Protein AF-G9QNK4-F1 (afdb_monomer_lite)

Structure (mmCIF, N/CA/C/O backbone):
data_AF-G9QNK4-F1
#
_entry.id   AF-G9QNK4-F1
#
loop_
_atom_site.group_PDB
_atom_site.id
_atom_site.type_symbol
_atom_site.label_atom_id
_atom_site.label_alt_id
_atom_site.label_comp_id
_atom_site.label_asym_id
_atom_site.label_entity_id
_atom_site.label_seq_id
_atom_site.pdbx_PDB_ins_code
_atom_site.Cartn_x
_atom_site.Cartn_y
_atom_site.Cartn_z
_atom_site.occupancy
_atom_site.B_iso_or_equiv
_atom_site.auth_seq_id
_atom_site.auth_comp_id
_atom_site.auth_asym_id
_atom_site.auth_atom_id
_atom_site.pdbx_PDB_model_num
ATOM 1 N N . MET A 1 1 ? -9.791 -6.937 -5.117 1.00 62.09 1 MET A N 1
ATOM 2 C CA . MET A 1 1 ? -9.803 -6.153 -3.860 1.00 62.09 1 MET A CA 1
ATOM 3 C C . MET A 1 1 ? -9.198 -6.998 -2.752 1.00 62.09 1 MET A C 1
ATOM 5 O O . MET A 1 1 ? -9.701 -8.090 -2.509 1.00 62.09 1 MET A O 1
ATOM 9 N N . ALA A 1 2 ? -8.131 -6.524 -2.109 1.00 73.69 2 ALA A N 1
ATOM 10 C CA . ALA A 1 2 ? -7.594 -7.170 -0.916 1.00 73.69 2 ALA A CA 1
ATOM 11 C C . ALA A 1 2 ? -8.567 -6.972 0.258 1.00 73.69 2 ALA A C 1
ATOM 13 O O . ALA A 1 2 ? -9.062 -5.866 0.471 1.00 73.69 2 ALA A O 1
ATOM 14 N N . LYS A 1 3 ? -8.877 -8.034 1.006 1.00 76.88 3 LYS A N 1
ATOM 15 C CA . LYS A 1 3 ? -9.745 -7.961 2.191 1.00 76.88 3 LYS A CA 1
ATOM 16 C C . LYS A 1 3 ? -8.883 -8.001 3.448 1.00 76.88 3 LYS A C 1
ATOM 18 O O . LYS A 1 3 ? -8.100 -8.928 3.614 1.00 76.88 3 LYS A O 1
ATOM 23 N N . GLY A 1 4 ? -9.057 -7.033 4.346 1.00 84.06 4 GLY A N 1
ATOM 24 C CA . GLY A 1 4 ? -8.392 -7.036 5.649 1.00 84.06 4 GLY A CA 1
ATOM 25 C C . GLY A 1 4 ? -7.964 -5.653 6.120 1.00 84.06 4 GLY A C 1
ATOM 26 O O . GLY A 1 4 ? -8.339 -4.636 5.543 1.00 84.06 4 GLY A O 1
ATOM 27 N N . SER A 1 5 ? -7.192 -5.636 7.201 1.00 92.00 5 SER A N 1
ATOM 28 C CA . SER A 1 5 ? -6.564 -4.433 7.744 1.00 92.00 5 SER A CA 1
ATOM 29 C C . SER A 1 5 ? -5.052 -4.501 7.590 1.00 92.00 5 SER A C 1
ATOM 31 O O . SER A 1 5 ? -4.467 -5.559 7.814 1.00 92.00 5 SER A O 1
ATOM 33 N N . THR A 1 6 ? -4.419 -3.365 7.326 1.00 94.94 6 THR A N 1
ATOM 34 C CA . THR A 1 6 ? -2.966 -3.221 7.229 1.00 94.94 6 THR A CA 1
ATOM 35 C C . THR A 1 6 ? -2.413 -2.579 8.496 1.00 94.94 6 THR A C 1
ATOM 37 O O . THR A 1 6 ? -3.020 -1.678 9.082 1.00 94.94 6 THR A O 1
ATOM 40 N N . ASP A 1 7 ? -1.231 -3.016 8.927 1.00 94.75 7 ASP A N 1
ATOM 41 C CA . ASP A 1 7 ? -0.495 -2.310 9.972 1.00 94.75 7 ASP A CA 1
ATOM 42 C C . ASP A 1 7 ? 0.061 -0.986 9.428 1.00 94.75 7 ASP A C 1
ATOM 44 O O . ASP A 1 7 ? 1.139 -0.933 8.835 1.00 94.75 7 ASP A O 1
ATOM 48 N N . LEU A 1 8 ? -0.682 0.098 9.657 1.00 95.81 8 LEU A N 1
ATOM 49 C CA . LEU A 1 8 ? -0.311 1.442 9.212 1.00 95.81 8 LEU A CA 1
ATOM 50 C C . LEU A 1 8 ? 0.865 2.057 9.995 1.00 95.81 8 LEU A C 1
ATOM 52 O O . LEU A 1 8 ? 1.225 3.203 9.728 1.00 95.81 8 LEU A O 1
ATOM 56 N N . ARG A 1 9 ? 1.483 1.335 10.943 1.00 95.00 9 ARG A N 1
ATOM 57 C CA . ARG A 1 9 ? 2.755 1.752 11.566 1.00 95.00 9 ARG A CA 1
ATOM 58 C C . ARG A 1 9 ? 3.948 1.591 10.621 1.00 95.00 9 ARG A C 1
ATOM 60 O O . ARG A 1 9 ? 4.982 2.201 10.867 1.00 95.00 9 ARG A O 1
ATOM 67 N N . LYS A 1 10 ? 3.810 0.813 9.539 1.00 94.88 10 LYS A N 1
ATOM 68 C CA . LYS A 1 10 ? 4.815 0.733 8.470 1.00 94.88 10 LYS A CA 1
ATOM 69 C C . LYS A 1 10 ? 5.002 2.098 7.795 1.00 94.88 10 LYS A C 1
ATOM 71 O O . LYS A 1 10 ? 4.036 2.859 7.641 1.00 94.88 10 LYS A O 1
ATOM 76 N N . SER A 1 11 ? 6.244 2.400 7.413 1.00 96.69 11 SER A N 1
ATOM 77 C CA . SER A 1 11 ? 6.578 3.550 6.564 1.00 96.69 11 SER A CA 1
ATOM 78 C C . SER A 1 11 ? 5.948 3.400 5.175 1.00 96.69 11 SER A C 1
ATOM 80 O O . SER A 1 11 ? 5.399 2.346 4.851 1.00 96.69 11 SER A O 1
ATOM 82 N N . ILE A 1 12 ? 6.028 4.450 4.353 1.00 95.12 12 ILE A N 1
ATOM 83 C CA . ILE A 1 12 ? 5.594 4.393 2.950 1.00 95.12 12 ILE A CA 1
ATOM 84 C C . ILE A 1 12 ? 6.344 3.289 2.198 1.00 95.12 12 ILE A C 1
ATOM 86 O O . ILE A 1 12 ? 5.694 2.471 1.556 1.00 95.12 12 ILE A O 1
ATOM 90 N N . ASP A 1 13 ? 7.660 3.166 2.382 1.00 96.31 13 ASP A N 1
ATOM 91 C CA . ASP A 1 13 ? 8.452 2.101 1.747 1.00 96.31 13 ASP A CA 1
ATOM 92 C C . ASP A 1 13 ? 7.979 0.706 2.165 1.00 96.31 13 ASP A C 1
ATOM 94 O O . ASP A 1 13 ? 7.846 -0.194 1.341 1.00 96.31 13 ASP A O 1
ATOM 98 N N . GLY A 1 14 ? 7.642 0.530 3.447 1.00 96.69 14 GLY A N 1
ATOM 99 C CA . GLY A 1 14 ? 7.090 -0.729 3.942 1.00 96.69 14 GLY A CA 1
ATOM 100 C C . GLY A 1 14 ? 5.706 -1.053 3.369 1.00 96.69 14 GLY A C 1
ATOM 101 O O . GLY A 1 14 ? 5.359 -2.223 3.247 1.00 96.69 14 GLY A O 1
ATOM 102 N N . LEU A 1 15 ? 4.905 -0.044 3.021 1.00 96.19 15 LEU A N 1
ATOM 103 C CA . LEU A 1 15 ? 3.622 -0.236 2.339 1.00 96.19 15 LEU A CA 1
ATOM 104 C C . LEU A 1 15 ? 3.813 -0.518 0.842 1.00 96.19 15 LEU A C 1
ATOM 106 O O . LEU A 1 15 ? 3.140 -1.396 0.311 1.00 96.19 15 LEU A O 1
ATOM 110 N N . ALA A 1 16 ? 4.760 0.154 0.186 1.00 96.69 16 ALA A N 1
ATOM 111 C CA . ALA A 1 16 ? 5.131 -0.110 -1.202 1.00 96.69 16 ALA A CA 1
ATOM 112 C C . ALA A 1 16 ? 5.685 -1.536 -1.380 1.00 96.69 16 ALA A C 1
ATOM 114 O O . ALA A 1 16 ? 5.313 -2.230 -2.325 1.00 96.69 16 ALA A O 1
ATOM 115 N N . ALA A 1 17 ? 6.492 -2.016 -0.427 1.00 96.88 17 ALA A N 1
ATOM 116 C CA . ALA A 1 17 ? 6.958 -3.401 -0.395 1.00 96.88 17 ALA A CA 1
ATOM 117 C C . ALA A 1 17 ? 5.792 -4.398 -0.299 1.00 96.88 17 ALA A C 1
ATOM 119 O O . 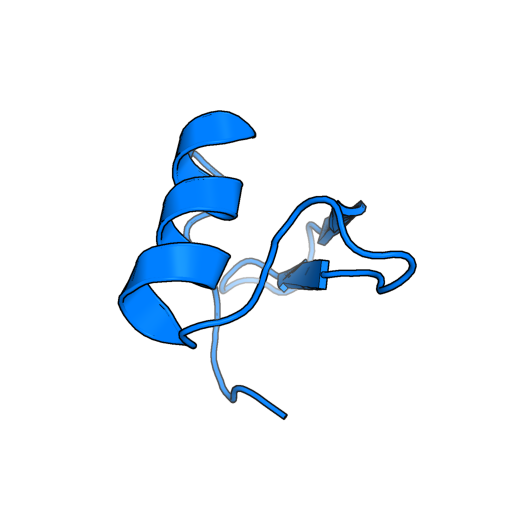ALA 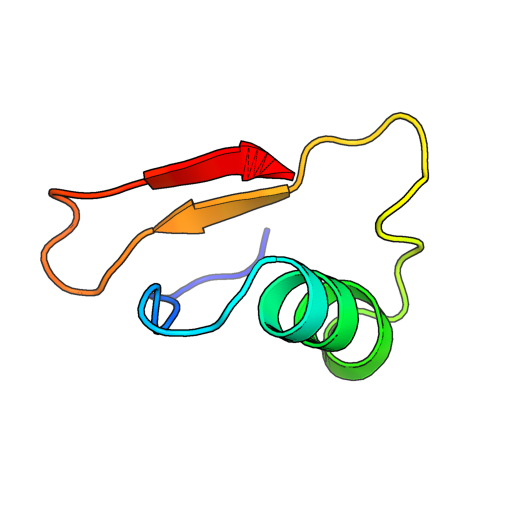A 1 17 ? 5.785 -5.387 -1.019 1.00 96.88 17 ALA A O 1
ATOM 120 N N . LEU A 1 18 ? 4.756 -4.119 0.505 1.00 95.00 18 LEU A N 1
ATOM 121 C CA . LEU A 1 18 ? 3.565 -4.980 0.568 1.00 95.00 18 LEU A CA 1
ATOM 122 C C . LEU A 1 18 ? 2.801 -5.037 -0.760 1.00 95.00 18 LEU A C 1
ATOM 124 O O . LEU A 1 18 ? 2.273 -6.091 -1.102 1.00 95.00 18 LEU A O 1
ATOM 128 N N . VAL A 1 19 ? 2.716 -3.922 -1.489 1.00 95.38 19 VAL A N 1
ATOM 129 C CA . VAL A 1 19 ? 2.086 -3.878 -2.819 1.00 95.38 19 VAL A CA 1
ATOM 130 C C . VAL A 1 19 ? 2.866 -4.742 -3.803 1.00 95.38 19 VAL A C 1
ATOM 132 O O . VAL A 1 19 ? 2.281 -5.588 -4.477 1.00 95.38 19 VAL A O 1
ATOM 135 N N . LYS A 1 20 ? 4.188 -4.574 -3.825 1.00 95.94 20 LYS A N 1
ATOM 136 C CA . LYS A 1 20 ? 5.071 -5.303 -4.730 1.00 95.94 20 LYS A CA 1
ATOM 137 C C . LYS A 1 20 ? 5.150 -6.790 -4.398 1.00 95.94 20 LYS A C 1
ATOM 139 O O . LYS A 1 20 ? 4.909 -7.623 -5.253 1.00 95.94 20 LYS A O 1
ATOM 144 N N . GLU A 1 21 ? 5.460 -7.139 -3.158 1.00 95.00 21 GLU A N 1
ATOM 145 C CA . GLU A 1 2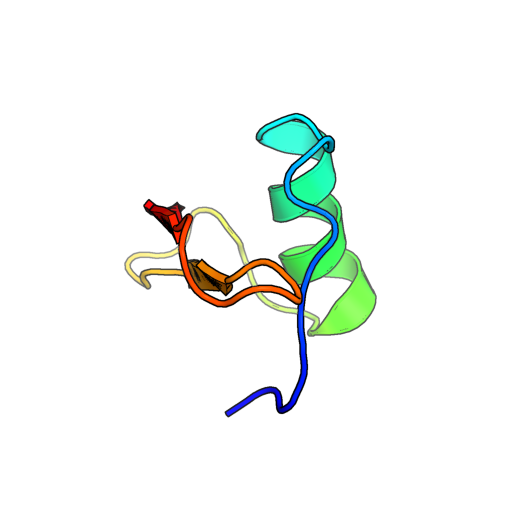1 ? 5.719 -8.527 -2.755 1.00 95.00 21 GLU A CA 1
ATOM 146 C C . GLU A 1 21 ? 4.432 -9.306 -2.465 1.00 95.00 21 GLU A C 1
ATOM 148 O O . GLU A 1 21 ? 4.364 -10.508 -2.704 1.00 95.00 21 GLU A O 1
ATOM 153 N N . GLY A 1 22 ? 3.405 -8.638 -1.932 1.00 91.50 22 GLY A N 1
ATOM 154 C CA . GLY A 1 22 ? 2.150 -9.280 -1.541 1.00 91.50 22 GLY A CA 1
ATOM 155 C C . GLY A 1 22 ? 1.121 -9.381 -2.664 1.00 91.50 22 GLY A C 1
ATOM 156 O O . GLY A 1 22 ? 0.245 -10.244 -2.599 1.00 91.50 22 GLY A O 1
ATOM 157 N N . PHE A 1 23 ? 1.202 -8.506 -3.671 1.00 91.31 23 PHE A N 1
ATOM 158 C CA . PHE A 1 23 ? 0.228 -8.446 -4.765 1.00 91.31 23 PHE A CA 1
ATOM 159 C C . PHE A 1 23 ? 0.850 -8.472 -6.166 1.00 91.31 23 PHE A C 1
ATOM 161 O O . PHE A 1 23 ? 0.086 -8.513 -7.124 1.00 91.31 23 PHE A O 1
ATOM 168 N N . ASP A 1 24 ? 2.182 -8.470 -6.291 1.00 94.75 24 ASP A N 1
ATOM 169 C CA . ASP A 1 24 ? 2.901 -8.411 -7.577 1.00 94.75 24 ASP A CA 1
ATOM 170 C C . ASP A 1 24 ? 2.482 -7.210 -8.445 1.00 94.75 24 ASP A C 1
ATOM 172 O O . ASP A 1 24 ? 2.342 -7.285 -9.663 1.00 94.75 24 ASP A O 1
ATOM 176 N N . LEU A 1 25 ? 2.221 -6.075 -7.786 1.00 94.81 25 LEU A N 1
ATOM 177 C CA . LEU A 1 25 ? 1.834 -4.821 -8.430 1.00 94.81 25 LEU A CA 1
ATOM 178 C C . LEU A 1 25 ? 2.954 -3.788 -8.318 1.00 94.81 25 LEU A C 1
ATOM 180 O O . LEU A 1 25 ? 3.713 -3.777 -7.351 1.00 94.81 25 LEU A O 1
ATOM 184 N N . ASP A 1 26 ? 3.015 -2.870 -9.281 1.00 95.75 26 ASP A N 1
ATOM 185 C CA . ASP A 1 26 ? 3.908 -1.716 -9.202 1.00 95.75 26 ASP A CA 1
ATOM 186 C C . ASP A 1 26 ? 3.289 -0.609 -8.320 1.00 95.75 26 ASP A C 1
ATOM 188 O O . ASP A 1 26 ? 2.289 0.004 -8.728 1.00 95.75 26 ASP A O 1
ATOM 192 N N . PRO A 1 27 ? 3.863 -0.319 -7.132 1.00 95.00 27 PRO A N 1
ATOM 193 C CA . PRO A 1 27 ? 3.379 0.740 -6.248 1.00 95.00 27 PRO A CA 1
ATOM 194 C C . PRO A 1 27 ? 3.524 2.152 -6.830 1.00 95.00 27 PRO A C 1
ATOM 196 O O . PRO A 1 27 ? 2.921 3.070 -6.287 1.00 95.00 27 PRO A O 1
ATOM 199 N N . PHE A 1 28 ? 4.299 2.337 -7.903 1.00 92.94 28 PHE A N 1
ATOM 200 C CA . PHE A 1 28 ? 4.502 3.631 -8.566 1.00 92.94 28 PHE A CA 1
ATOM 201 C C . PHE A 1 28 ? 3.716 3.770 -9.875 1.00 92.94 28 PHE A C 1
ATOM 203 O O . PHE A 1 28 ? 3.856 4.769 -10.585 1.00 92.94 28 PHE A O 1
ATOM 210 N N . SER A 1 29 ? 2.882 2.781 -10.202 1.00 94.88 29 SER A N 1
ATOM 211 C CA . SER A 1 29 ? 1.946 2.886 -11.318 1.00 94.88 29 SER A CA 1
ATOM 212 C C . SER A 1 29 ? 0.923 4.002 -11.079 1.00 94.88 29 SER A C 1
ATOM 214 O O . SER A 1 29 ? 0.759 4.501 -9.970 1.00 94.88 29 SER A O 1
ATOM 216 N N . SER A 1 30 ? 0.162 4.376 -12.108 1.00 93.50 30 SER A N 1
ATOM 217 C CA . SER A 1 30 ? -0.918 5.375 -12.008 1.00 93.50 30 SER A CA 1
ATOM 218 C C . SER A 1 30 ? -2.152 4.889 -11.219 1.00 93.50 30 SER A C 1
ATOM 220 O O . SER A 1 30 ? -3.269 5.342 -11.469 1.00 93.50 30 SER A O 1
ATOM 222 N N . SER A 1 31 ? -1.965 3.939 -10.301 1.00 92.50 31 SER A N 1
ATOM 223 C CA . SER A 1 31 ? -2.994 3.340 -9.456 1.00 92.50 31 SER A CA 1
ATOM 224 C C . SER A 1 31 ? -2.865 3.854 -8.028 1.00 92.50 31 SER A C 1
ATOM 226 O O . SER A 1 31 ? -1.759 4.060 -7.546 1.00 92.50 31 SER A O 1
ATOM 228 N N . TYR A 1 32 ? -3.991 3.980 -7.327 1.00 93.31 32 TYR A N 1
ATOM 229 C CA . TYR A 1 32 ? -3.993 4.312 -5.902 1.00 93.31 32 TYR A CA 1
ATOM 230 C C . TYR A 1 32 ? -4.091 3.056 -5.036 1.00 93.31 32 TYR A C 1
ATOM 232 O O . TYR A 1 32 ? -4.970 2.210 -5.240 1.00 93.31 32 TYR A O 1
ATOM 240 N N . PHE A 1 33 ? -3.254 2.977 -4.007 1.00 94.81 33 PHE A N 1
ATOM 241 C CA . PHE A 1 33 ? -3.251 1.912 -3.011 1.00 94.81 33 PHE A CA 1
ATOM 242 C C . PHE A 1 33 ? -3.748 2.453 -1.674 1.00 94.81 33 PHE A C 1
ATOM 244 O O . PHE A 1 33 ? -3.064 3.200 -0.975 1.00 94.81 33 PHE A O 1
ATOM 251 N N . VAL A 1 34 ? -4.965 2.058 -1.301 1.00 95.06 34 VAL A N 1
ATOM 252 C CA . VAL A 1 34 ? -5.605 2.505 -0.059 1.00 95.06 34 VAL A CA 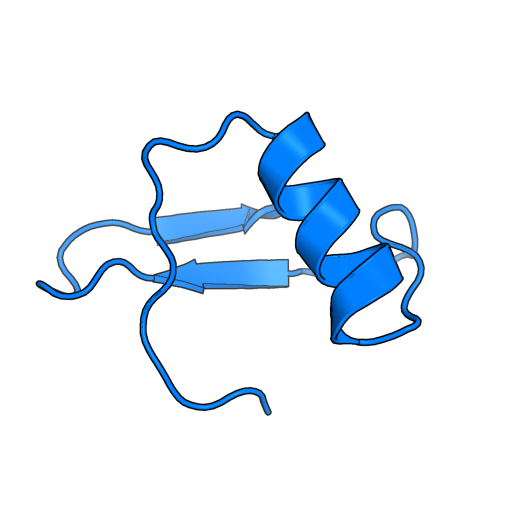1
ATOM 253 C C . VAL A 1 34 ? -5.427 1.453 1.028 1.00 95.06 34 VAL A C 1
ATOM 255 O O . VAL A 1 34 ? -5.893 0.320 0.905 1.00 95.06 34 VAL A O 1
ATOM 258 N N . PHE A 1 35 ? -4.807 1.852 2.134 1.00 95.38 35 PHE A N 1
ATOM 259 C CA . PHE A 1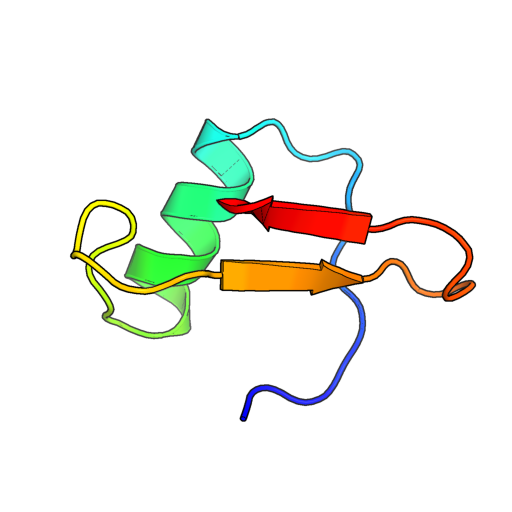 35 ? -4.595 1.009 3.304 1.00 95.38 35 PHE A CA 1
ATOM 260 C C . PHE A 1 35 ? -5.433 1.498 4.475 1.00 95.38 35 PHE A C 1
ATOM 262 O O . PHE A 1 35 ? -5.510 2.696 4.742 1.00 95.38 35 PHE A O 1
ATOM 269 N N . CYS A 1 36 ? -6.008 0.558 5.220 1.00 95.50 36 CYS A N 1
ATOM 270 C CA . CYS A 1 36 ? -6.870 0.840 6.361 1.00 95.50 36 CYS A CA 1
ATOM 271 C C . CYS A 1 36 ? -6.412 0.047 7.584 1.00 95.50 36 CYS A C 1
ATOM 273 O O . CYS A 1 36 ? -6.085 -1.136 7.472 1.00 95.50 36 CYS A O 1
ATOM 275 N N . ASN A 1 37 ? -6.371 0.677 8.758 1.00 95.56 37 ASN A N 1
ATOM 276 C CA . ASN A 1 37 ? -6.004 -0.028 9.984 1.00 95.56 37 ASN A CA 1
ATOM 277 C C . ASN A 1 37 ? -7.158 -0.892 10.524 1.00 95.56 37 ASN A C 1
ATOM 279 O O . ASN A 1 37 ? -8.303 -0.809 10.088 1.00 95.56 37 ASN A O 1
ATOM 283 N N . ARG A 1 38 ? -6.870 -1.722 11.535 1.00 93.81 38 ARG A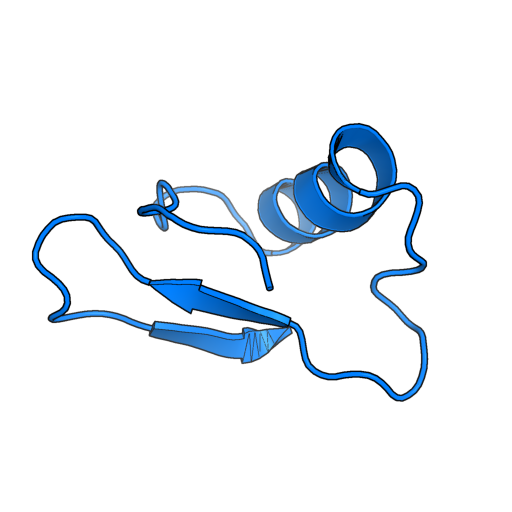 N 1
ATOM 284 C CA . ARG A 1 38 ? -7.865 -2.650 12.105 1.00 93.81 38 ARG A CA 1
ATOM 285 C C . ARG A 1 38 ? -9.078 -1.950 12.723 1.00 93.81 38 ARG A C 1
ATOM 287 O O . ARG A 1 38 ? -10.179 -2.480 12.630 1.00 93.81 38 ARG A O 1
ATOM 294 N N . LYS A 1 39 ? -8.880 -0.775 13.334 1.00 95.00 39 LYS A N 1
ATOM 295 C CA . LYS A 1 39 ? -9.960 0.047 13.910 1.00 95.00 39 LYS A CA 1
ATOM 296 C C . LYS A 1 39 ? -10.778 0.798 12.853 1.00 95.00 39 LYS A C 1
ATOM 298 O O . LYS A 1 39 ? -11.854 1.280 13.180 1.00 95.00 39 LYS A O 1
ATOM 303 N N . ARG A 1 40 ? -10.295 0.857 11.608 1.00 92.69 40 ARG A N 1
ATOM 304 C CA . ARG A 1 40 ? -10.896 1.588 10.484 1.00 92.69 40 ARG A CA 1
ATOM 305 C C . ARG A 1 40 ? -11.067 3.091 10.719 1.00 92.69 40 ARG A C 1
ATOM 307 O O . ARG A 1 40 ? -11.924 3.715 10.109 1.00 92.69 40 ARG A O 1
ATOM 314 N N . ASP A 1 41 ? -10.238 3.665 11.583 1.00 95.81 41 ASP A N 1
ATOM 315 C CA . ASP A 1 41 ? -10.207 5.095 11.909 1.00 95.81 41 ASP A CA 1
ATOM 316 C C . ASP A 1 41 ? -9.035 5.826 11.232 1.00 95.81 41 ASP A C 1
ATOM 318 O O . ASP A 1 41 ? -8.917 7.044 11.335 1.00 95.81 41 ASP A O 1
ATOM 322 N N . LYS A 1 42 ? -8.150 5.093 10.540 1.00 94.88 42 LYS A N 1
ATOM 323 C CA . LYS A 1 42 ? -6.976 5.646 9.856 1.00 94.88 42 LYS A CA 1
ATOM 324 C C . LYS A 1 42 ? -6.823 5.062 8.462 1.00 94.88 42 LYS A C 1
ATOM 326 O O . LYS A 1 42 ? -6.954 3.850 8.276 1.00 94.88 42 LYS A O 1
ATOM 331 N N . LEU A 1 43 ? -6.450 5.933 7.528 1.00 95.75 43 LEU A N 1
ATOM 332 C CA . LEU A 1 43 ? -6.142 5.594 6.146 1.00 95.75 43 LEU A CA 1
ATOM 333 C C . LEU A 1 43 ? -4.745 6.094 5.768 1.00 95.75 43 LEU A C 1
ATOM 335 O O . LEU A 1 43 ? -4.289 7.126 6.260 1.00 95.75 43 LEU A O 1
ATOM 339 N N . LYS A 1 44 ? -4.078 5.354 4.883 1.00 95.38 44 LYS A N 1
ATOM 340 C CA . LYS A 1 44 ? -2.909 5.814 4.125 1.00 95.38 44 LYS A CA 1
ATOM 341 C C . LYS A 1 44 ? -3.161 5.534 2.650 1.00 95.38 44 LYS A C 1
ATOM 343 O O . LYS A 1 44 ? -3.743 4.499 2.329 1.00 95.38 44 LYS A O 1
ATOM 348 N N . ILE A 1 45 ? -2.737 6.452 1.794 1.00 94.94 45 ILE A N 1
ATOM 349 C CA . ILE A 1 45 ? -2.873 6.340 0.343 1.00 94.94 45 ILE A CA 1
ATOM 350 C C . ILE A 1 45 ? -1.468 6.451 -0.243 1.00 94.94 45 ILE A C 1
ATOM 352 O O . ILE A 1 45 ? -0.743 7.384 0.110 1.00 94.94 45 ILE A O 1
ATOM 356 N N . LEU A 1 46 ? -1.102 5.463 -1.054 1.00 93.25 46 LEU A N 1
ATOM 357 C CA . LEU A 1 46 ? 0.029 5.507 -1.978 1.00 93.25 46 LEU A CA 1
ATOM 358 C C . LEU A 1 46 ? -0.505 5.746 -3.386 1.00 93.25 46 LEU A C 1
ATOM 360 O O . LEU A 1 46 ? -1.554 5.135 -3.702 1.00 93.25 46 LEU A O 1
#

InterPro domains:
  IPR008878 Transposase IS66, Orf2 [NF033819] (2-46)
  IPR008878 Transposase IS66, Orf2 [PF05717] (2-46)
  IPR008878 Transposase IS66, Orf2 [PTHR36455] (2-46)

Foldseek 3Di:
DDDDADDPVDDPVRVQCCCCVVVVDHLPPPDKDWHAHPVRPDIDID

Organism: NCBI:txid665952

Sequence (46 aa):
MAKGSTDLRKSIDGLAALVKEGFDLDPFSSSYFVFCNRKRDKLKIL

Radius of gyration: 10.05 Å; chains: 1; bounding box: 19×16×26 Å

Secondary structure (DSSP, 8-state):
---S---TTS-HHHHHHHHHHHH---TTSS---EEE-TTSS-EEE-

pLDDT: mean 93.0, std 6.4, range [62.09, 96.88]